Protein AF-A0A2V8LR22-F1 (afdb_monomer_lite)

pLDDT: mean 89.9, std 7.12, range [68.38, 98.56]

Radius of gyration: 18.9 Å; chains: 1; bounding box: 44×38×52 Å

Secondary structure (DSSP, 8-state):
-------HHHHHHHHHTT--S------SSTTT-THHHHHHH-TT--TTSSS-TT----HHHHHHHHHHHH---HHHHHHHHHHHHHHHHHH-SS----PPP------TTEE-----TT---GGGGG-EEPPP-

Structure (mmCIF, N/CA/C/O backbone):
data_AF-A0A2V8LR22-F1
#
_entry.id   AF-A0A2V8LR22-F1
#
loop_
_atom_site.group_PDB
_atom_site.id
_atom_site.type_symbol
_atom_site.label_atom_id
_atom_site.label_alt_id
_atom_site.label_comp_id
_atom_site.label_asym_id
_atom_site.label_entity_id
_atom_site.label_seq_id
_atom_site.pdbx_PDB_ins_code
_atom_site.Cartn_x
_atom_site.Cartn_y
_atom_site.Cartn_z
_atom_site.occupancy
_atom_site.B_iso_or_equiv
_atom_site.auth_seq_id
_atom_site.auth_comp_id
_atom_site.auth_asym_id
_atom_site.auth_atom_id
_atom_site.pdbx_PDB_model_num
ATOM 1 N N . MET A 1 1 ? 11.695 -23.660 3.568 1.00 70.62 1 MET A N 1
ATOM 2 C CA . MET A 1 1 ? 11.141 -22.420 4.146 1.00 70.62 1 MET A CA 1
ATOM 3 C C . MET A 1 1 ? 11.049 -22.618 5.649 1.00 70.62 1 MET A C 1
ATOM 5 O O . MET A 1 1 ? 10.447 -23.598 6.065 1.00 70.62 1 MET A O 1
ATOM 9 N N . GLU A 1 2 ? 11.691 -21.757 6.433 1.00 81.56 2 GLU A N 1
ATOM 10 C CA . GLU A 1 2 ? 11.644 -21.759 7.903 1.00 81.56 2 GLU A CA 1
ATOM 11 C C . GLU A 1 2 ? 10.816 -20.544 8.348 1.00 81.56 2 GLU A C 1
ATOM 13 O O . GLU A 1 2 ? 11.064 -19.437 7.873 1.00 81.56 2 GLU A O 1
ATOM 18 N N . ILE A 1 3 ? 9.819 -20.740 9.215 1.00 82.44 3 ILE A N 1
ATOM 19 C CA . ILE A 1 3 ? 8.977 -19.646 9.718 1.00 82.44 3 ILE A CA 1
ATOM 20 C C . ILE A 1 3 ? 9.624 -19.080 10.980 1.00 82.44 3 ILE A C 1
ATOM 22 O O . ILE A 1 3 ? 9.853 -19.814 11.939 1.00 82.44 3 ILE A O 1
ATOM 26 N N . ARG A 1 4 ? 9.884 -17.770 10.993 1.00 81.12 4 ARG A N 1
ATOM 27 C CA . ARG A 1 4 ? 10.434 -17.059 12.152 1.00 81.12 4 ARG A CA 1
ATOM 28 C C . ARG A 1 4 ? 9.390 -16.111 12.721 1.00 81.12 4 ARG A C 1
ATOM 30 O O . ARG A 1 4 ? 8.821 -15.307 11.989 1.00 81.12 4 ARG A O 1
ATOM 37 N N . SER A 1 5 ? 9.161 -16.209 14.027 1.00 79.12 5 SER A N 1
ATOM 38 C CA . SER A 1 5 ? 8.334 -15.268 14.779 1.00 79.12 5 SER A CA 1
ATOM 39 C C . SER A 1 5 ? 9.253 -14.423 15.652 1.00 79.12 5 SER A C 1
ATOM 41 O O . SER A 1 5 ? 9.755 -14.907 16.664 1.00 79.12 5 SER A O 1
ATOM 43 N N . ASN A 1 6 ? 9.479 -13.175 15.252 1.00 80.00 6 ASN A N 1
ATOM 44 C CA . ASN A 1 6 ? 10.243 -12.200 16.029 1.00 80.00 6 ASN A CA 1
ATOM 45 C C . ASN A 1 6 ? 9.286 -11.290 16.816 1.00 80.00 6 ASN A C 1
ATOM 47 O O . ASN A 1 6 ? 8.099 -11.190 16.500 1.00 80.00 6 ASN A O 1
ATOM 51 N N . GLU A 1 7 ? 9.809 -10.590 17.822 1.00 86.88 7 GLU A N 1
ATOM 52 C CA . GLU A 1 7 ? 9.130 -9.413 18.374 1.00 86.88 7 GLU A CA 1
ATOM 53 C C . GLU A 1 7 ? 8.909 -8.379 17.247 1.00 86.88 7 GLU A C 1
ATOM 55 O O . GLU A 1 7 ? 9.727 -8.268 16.328 1.00 86.88 7 GLU A O 1
ATOM 60 N N . PHE A 1 8 ? 7.770 -7.675 17.269 1.00 81.44 8 PHE A N 1
ATOM 61 C CA . PHE A 1 8 ? 7.298 -6.880 16.131 1.00 81.44 8 PHE A CA 1
ATOM 62 C C . PHE A 1 8 ? 8.285 -5.791 15.698 1.00 81.44 8 PHE A C 1
ATOM 64 O O . PHE A 1 8 ? 8.492 -5.617 14.498 1.00 81.44 8 PHE A O 1
ATOM 71 N N . ALA A 1 9 ? 8.906 -5.068 16.634 1.00 85.00 9 ALA A N 1
ATOM 72 C CA . ALA A 1 9 ? 9.869 -4.027 16.291 1.00 85.00 9 ALA A CA 1
ATOM 73 C C . ALA A 1 9 ? 11.113 -4.613 15.608 1.00 85.00 9 ALA A C 1
ATOM 75 O O . ALA A 1 9 ? 11.569 -4.076 14.599 1.00 85.00 9 ALA A O 1
ATOM 76 N N . THR A 1 10 ? 11.610 -5.749 16.102 1.00 86.25 10 THR A N 1
ATOM 77 C CA . THR A 1 10 ? 12.736 -6.470 15.482 1.00 86.25 10 THR A CA 1
ATOM 78 C C . THR A 1 10 ? 12.380 -6.962 14.076 1.00 86.25 10 THR A C 1
ATOM 80 O O . THR A 1 10 ? 13.106 -6.701 13.120 1.00 86.25 10 THR A O 1
ATOM 83 N N . PHE A 1 11 ? 11.218 -7.604 13.925 1.00 86.81 11 PHE A N 1
ATOM 84 C CA . PHE A 1 11 ? 10.682 -8.039 12.630 1.00 86.81 11 PHE A CA 1
ATOM 85 C C . PHE A 1 11 ? 10.569 -6.887 11.626 1.00 86.81 11 PHE A C 1
ATOM 87 O O . PHE A 1 11 ? 10.956 -7.009 10.465 1.00 86.81 11 PHE A O 1
ATOM 94 N N . PHE A 1 12 ? 10.032 -5.752 12.070 1.00 85.12 12 PHE A N 1
ATOM 95 C CA . PHE A 1 12 ? 9.819 -4.597 11.211 1.00 85.12 12 PHE A CA 1
ATOM 96 C C . PHE A 1 12 ? 11.137 -3.928 10.804 1.00 85.12 12 PHE A C 1
ATOM 98 O O . PHE A 1 12 ? 11.265 -3.484 9.662 1.00 85.12 12 PHE A O 1
ATOM 105 N N . ALA A 1 13 ? 12.128 -3.898 11.701 1.00 88.25 13 ALA A N 1
ATOM 106 C CA . ALA A 1 13 ? 13.471 -3.417 11.393 1.00 88.25 13 ALA A CA 1
ATOM 107 C C . ALA A 1 13 ? 14.149 -4.269 10.307 1.00 88.25 13 ALA A C 1
ATOM 109 O O . ALA A 1 13 ? 14.685 -3.704 9.354 1.00 88.25 13 ALA A O 1
ATOM 110 N N . ASP A 1 14 ? 14.052 -5.602 10.390 1.00 88.38 14 ASP A N 1
ATOM 111 C CA . ASP A 1 14 ? 14.571 -6.509 9.356 1.00 88.38 14 ASP A CA 1
ATOM 112 C C . ASP A 1 14 ? 13.916 -6.253 7.991 1.00 88.38 14 ASP A C 1
ATOM 114 O O . ASP A 1 14 ? 14.598 -6.210 6.968 1.00 88.38 14 ASP A O 1
ATOM 118 N N . ILE A 1 15 ? 12.602 -6.005 7.967 1.00 89.12 15 ILE A N 1
ATOM 119 C CA . ILE A 1 15 ? 11.870 -5.672 6.737 1.00 89.12 15 ILE A CA 1
ATOM 120 C C . ILE A 1 15 ? 12.341 -4.352 6.127 1.00 89.12 15 ILE A C 1
ATOM 122 O O . ILE A 1 15 ? 12.520 -4.267 4.914 1.00 89.12 15 ILE A O 1
ATOM 126 N N . ILE A 1 16 ? 12.539 -3.315 6.943 1.00 87.19 16 ILE A N 1
ATOM 127 C CA . ILE A 1 16 ? 13.061 -2.029 6.457 1.00 87.19 16 ILE A CA 1
ATOM 128 C C . ILE A 1 16 ? 14.485 -2.195 5.915 1.00 87.19 16 ILE A C 1
ATOM 130 O O . ILE A 1 16 ? 14.825 -1.572 4.913 1.00 87.19 16 ILE A O 1
ATOM 134 N N . ALA A 1 17 ? 15.294 -3.039 6.557 1.00 86.81 17 ALA A N 1
ATOM 135 C CA . ALA A 1 17 ? 16.669 -3.315 6.162 1.00 86.81 17 ALA A CA 1
ATOM 136 C C . ALA A 1 17 ? 16.801 -4.249 4.942 1.00 86.81 17 ALA A C 1
ATOM 138 O O . ALA A 1 17 ? 17.915 -4.446 4.466 1.00 86.81 17 ALA A O 1
ATOM 139 N N . GLY A 1 18 ? 15.706 -4.836 4.442 1.00 84.94 18 GLY A N 1
ATOM 140 C CA . GLY A 1 18 ? 15.756 -5.817 3.349 1.00 84.94 18 GLY A CA 1
ATOM 141 C C . GLY A 1 18 ? 16.196 -7.224 3.783 1.00 84.94 18 GLY A C 1
ATOM 142 O O . GLY A 1 18 ? 16.453 -8.080 2.941 1.00 84.94 18 GLY A O 1
ATOM 143 N N . ASN A 1 19 ? 16.272 -7.495 5.089 1.00 87.94 19 ASN A N 1
ATOM 144 C CA . ASN A 1 19 ? 16.741 -8.759 5.666 1.00 87.94 19 ASN A CA 1
ATOM 145 C C . ASN A 1 19 ? 15.634 -9.826 5.708 1.00 87.94 19 ASN A C 1
ATOM 147 O O . ASN A 1 19 ? 15.313 -10.381 6.759 1.00 87.94 19 ASN A O 1
ATOM 151 N N . PHE A 1 20 ? 15.026 -10.129 4.565 1.00 87.75 20 PHE A N 1
ATOM 152 C CA . PHE A 1 20 ? 13.957 -11.119 4.467 1.00 87.75 20 PHE A CA 1
ATOM 153 C C . PHE A 1 20 ? 14.007 -11.868 3.136 1.00 87.75 20 PHE A C 1
ATOM 155 O O . PHE A 1 20 ? 14.533 -11.382 2.142 1.00 87.75 20 PHE A O 1
ATOM 162 N N . GLN A 1 21 ? 13.413 -13.061 3.113 1.00 87.06 21 GLN A N 1
ATOM 163 C CA . GLN A 1 21 ? 13.118 -13.768 1.861 1.00 87.06 21 GLN A CA 1
ATOM 164 C C . GLN A 1 21 ? 11.659 -13.553 1.455 1.00 87.06 21 GLN A C 1
ATOM 166 O O . GLN A 1 21 ? 11.369 -13.243 0.308 1.00 87.06 21 GLN A O 1
ATOM 171 N N . VAL A 1 22 ? 10.746 -13.689 2.421 1.00 89.38 22 VAL A N 1
ATOM 172 C CA . VAL A 1 22 ? 9.308 -13.426 2.302 1.00 89.38 22 VAL A CA 1
ATOM 173 C C . VAL A 1 22 ? 8.827 -12.930 3.666 1.00 89.38 22 VAL A C 1
ATOM 175 O O . VAL A 1 22 ? 9.273 -13.442 4.695 1.00 89.38 22 VAL A O 1
ATOM 178 N N . PHE A 1 23 ? 7.917 -11.959 3.692 1.00 90.44 23 PHE A N 1
ATOM 179 C CA . PHE A 1 23 ? 7.246 -11.511 4.911 1.00 90.44 23 PHE A CA 1
ATOM 180 C C . PHE A 1 23 ? 5.753 -11.299 4.656 1.00 90.44 23 PHE A C 1
ATOM 182 O O . PHE A 1 23 ? 5.333 -11.084 3.523 1.00 90.44 23 PHE A O 1
ATOM 189 N N . SER A 1 24 ? 4.957 -11.333 5.725 1.00 89.81 24 SER A N 1
ATOM 190 C CA . SER A 1 24 ? 3.536 -10.989 5.682 1.00 89.81 24 SER A CA 1
ATOM 191 C C . SER A 1 24 ? 3.293 -9.725 6.498 1.00 89.81 24 SER A C 1
ATOM 193 O O . SER A 1 24 ? 3.597 -9.681 7.690 1.00 89.81 24 SER A O 1
ATOM 195 N N . LEU A 1 25 ? 2.737 -8.701 5.856 1.00 88.69 25 LEU A N 1
ATOM 196 C CA . LEU A 1 25 ? 2.323 -7.442 6.471 1.00 88.69 25 LEU A CA 1
ATOM 197 C C . LEU A 1 25 ? 1.045 -6.930 5.804 1.00 88.69 25 LEU A C 1
ATOM 199 O O . LEU A 1 25 ? 0.619 -7.433 4.770 1.00 88.69 25 LEU A O 1
ATOM 203 N N . ARG A 1 26 ? 0.455 -5.895 6.403 1.00 86.88 26 ARG A N 1
ATOM 204 C CA . ARG A 1 26 ? -0.680 -5.163 5.842 1.00 86.88 26 ARG A CA 1
ATOM 205 C C . ARG A 1 26 ? -0.330 -3.697 5.631 1.00 86.88 26 ARG A C 1
ATOM 207 O O . ARG A 1 26 ? 0.409 -3.122 6.432 1.00 86.88 26 ARG A O 1
ATOM 214 N N . TRP A 1 27 ? -0.954 -3.087 4.633 1.00 87.94 27 TRP A N 1
ATOM 215 C CA . TRP A 1 27 ? -1.007 -1.637 4.487 1.00 87.94 27 TRP A CA 1
ATOM 216 C C . TRP A 1 27 ? -2.297 -1.094 5.109 1.00 87.94 27 TRP A C 1
ATOM 218 O O . TRP A 1 27 ? -3.380 -1.605 4.842 1.00 87.94 27 TRP A O 1
ATOM 228 N N . ILE A 1 28 ? -2.186 -0.063 5.950 1.00 82.88 28 ILE A N 1
ATOM 229 C CA . ILE A 1 28 ? -3.333 0.674 6.504 1.00 82.88 28 ILE A CA 1
ATOM 230 C C . ILE A 1 28 ? -3.492 1.950 5.673 1.00 82.88 28 ILE A C 1
ATOM 232 O O . ILE A 1 28 ? -2.501 2.624 5.406 1.00 82.88 28 ILE A O 1
ATOM 236 N N . GLY A 1 29 ? -4.711 2.271 5.235 1.00 76.12 29 GLY A N 1
ATOM 237 C CA . GLY A 1 29 ? -4.990 3.475 4.441 1.00 76.12 29 GLY A CA 1
ATOM 238 C C . GLY A 1 29 ? -4.609 3.416 2.955 1.00 76.12 29 GLY A C 1
ATOM 239 O O . GLY A 1 29 ? -4.920 4.357 2.232 1.00 76.12 29 GLY A O 1
ATOM 240 N N . ALA A 1 30 ? -4.026 2.315 2.464 1.00 74.88 30 ALA A N 1
ATOM 241 C CA . ALA A 1 30 ? -3.640 2.146 1.051 1.00 74.88 30 ALA A CA 1
ATOM 242 C C . ALA A 1 30 ? -4.803 2.270 0.048 1.00 74.88 30 ALA A C 1
ATOM 244 O O . ALA A 1 30 ? -4.579 2.502 -1.134 1.00 74.88 30 ALA A O 1
ATOM 245 N N . ASN A 1 31 ? -6.043 2.144 0.520 1.00 68.94 31 ASN A N 1
ATOM 246 C CA . ASN A 1 31 ? -7.243 2.229 -0.311 1.00 68.94 31 ASN A CA 1
ATOM 247 C C . ASN A 1 31 ? -7.782 3.661 -0.468 1.00 68.94 31 ASN A C 1
ATOM 249 O O . ASN A 1 31 ? -8.748 3.860 -1.201 1.00 68.94 31 ASN A O 1
ATOM 253 N N . ASN A 1 32 ? -7.209 4.643 0.236 1.00 68.38 32 ASN A N 1
ATOM 254 C CA . ASN A 1 32 ? -7.720 6.016 0.237 1.00 68.38 32 ASN A CA 1
ATOM 255 C C . ASN A 1 32 ? -7.088 6.901 -0.842 1.00 68.38 32 ASN A C 1
ATOM 257 O O . ASN A 1 32 ? -7.732 7.845 -1.294 1.00 68.38 32 ASN A O 1
ATOM 261 N N . ASP A 1 33 ? -5.842 6.624 -1.227 1.00 70.38 33 ASP A N 1
ATOM 262 C CA . ASP A 1 33 ? -5.091 7.426 -2.191 1.00 70.38 33 ASP A CA 1
ATOM 263 C C . ASP A 1 33 ? -4.157 6.522 -3.014 1.00 70.38 33 ASP A C 1
ATOM 265 O O . ASP A 1 33 ? -3.454 5.682 -2.439 1.00 70.38 33 ASP A O 1
ATOM 269 N N . PRO A 1 34 ? -4.121 6.661 -4.352 1.00 70.31 34 PRO A N 1
ATOM 270 C CA . PRO A 1 34 ? -3.231 5.871 -5.188 1.00 70.31 34 PRO A CA 1
ATOM 271 C C . PRO A 1 34 ? -1.741 6.277 -5.104 1.00 70.31 34 PRO A C 1
ATOM 273 O O . PRO A 1 34 ? -0.910 5.669 -5.781 1.00 70.31 34 PRO A O 1
ATOM 276 N N . ASP A 1 35 ? -1.352 7.235 -4.256 1.00 82.06 35 ASP A N 1
ATOM 277 C CA . ASP A 1 35 ? 0.053 7.501 -3.899 1.00 82.06 35 ASP A CA 1
ATOM 278 C C . ASP A 1 35 ? 0.753 6.267 -3.297 1.00 82.06 35 ASP A C 1
ATOM 280 O O . ASP A 1 35 ? 1.979 6.147 -3.362 1.00 82.06 35 ASP A O 1
ATOM 284 N N . ILE 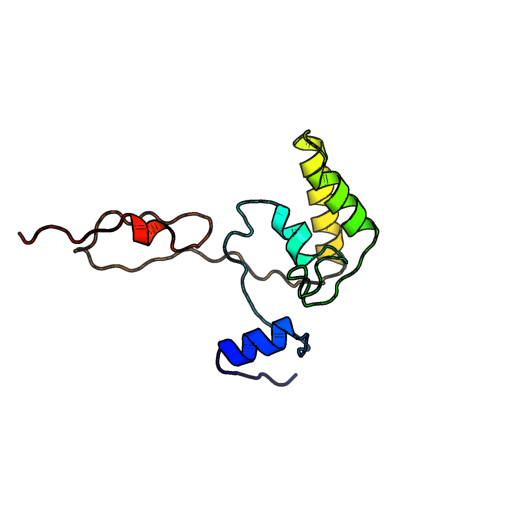A 1 36 ? -0.007 5.273 -2.816 1.00 90.50 36 ILE A N 1
ATOM 285 C CA . ILE A 1 36 ? 0.555 3.997 -2.361 1.00 90.50 36 ILE A CA 1
ATOM 286 C C . ILE A 1 36 ? 1.431 3.322 -3.429 1.00 90.50 36 ILE A C 1
ATOM 288 O O . ILE A 1 36 ? 2.494 2.809 -3.087 1.00 90.50 36 ILE A O 1
ATOM 292 N N . PHE A 1 37 ? 1.056 3.375 -4.716 1.00 93.81 37 PHE A N 1
ATOM 293 C CA . PHE A 1 37 ? 1.844 2.769 -5.799 1.00 93.81 37 PHE A CA 1
ATOM 294 C C . PHE A 1 37 ? 3.223 3.423 -5.915 1.00 93.81 37 PHE A C 1
ATOM 296 O O . PHE A 1 37 ? 4.221 2.728 -6.096 1.00 93.81 37 PHE A O 1
ATOM 303 N N . ASN A 1 38 ? 3.297 4.745 -5.737 1.00 95.38 38 ASN A N 1
ATOM 304 C CA . ASN A 1 38 ? 4.568 5.454 -5.680 1.00 95.38 38 ASN A CA 1
ATOM 305 C C . ASN A 1 38 ? 5.392 5.001 -4.472 1.00 95.38 38 ASN A C 1
ATOM 307 O O . ASN A 1 38 ? 6.557 4.651 -4.619 1.00 95.38 38 ASN A O 1
ATOM 311 N N . LEU A 1 39 ? 4.772 4.939 -3.292 1.00 93.75 39 LEU A N 1
ATOM 312 C CA . LEU A 1 39 ? 5.456 4.568 -2.057 1.00 93.75 39 LEU A CA 1
ATOM 313 C C . LEU A 1 39 ? 6.083 3.162 -2.104 1.00 93.75 39 LEU A C 1
ATOM 315 O O . LEU A 1 39 ? 7.148 2.971 -1.510 1.00 93.75 39 LEU A O 1
ATOM 319 N N . ILE A 1 40 ? 5.429 2.192 -2.757 1.00 94.19 40 ILE A N 1
ATOM 320 C CA . ILE A 1 40 ? 5.803 0.768 -2.660 1.00 94.19 40 ILE A CA 1
ATOM 321 C C . ILE A 1 40 ? 6.380 0.159 -3.942 1.00 94.19 40 ILE A C 1
ATOM 323 O O . ILE A 1 40 ? 7.086 -0.841 -3.833 1.00 94.19 40 ILE A O 1
ATOM 327 N N . PHE A 1 41 ? 6.128 0.737 -5.124 1.00 96.06 41 PHE A N 1
ATOM 328 C CA . PHE A 1 41 ? 6.591 0.180 -6.405 1.00 96.06 41 PHE A CA 1
ATOM 329 C C . PHE A 1 41 ? 7.503 1.099 -7.218 1.00 96.06 41 PHE A C 1
ATOM 331 O O . PHE A 1 41 ? 8.157 0.605 -8.132 1.00 96.06 41 PHE A O 1
ATOM 338 N N . ASN A 1 42 ? 7.600 2.396 -6.901 1.00 97.12 42 ASN A N 1
ATOM 339 C CA . ASN A 1 42 ? 8.575 3.259 -7.571 1.00 97.12 42 ASN A CA 1
ATOM 340 C C . ASN A 1 42 ? 9.994 2.797 -7.205 1.00 97.12 42 ASN A C 1
ATOM 342 O O . ASN A 1 42 ? 10.327 2.639 -6.022 1.00 97.12 42 ASN A O 1
ATOM 346 N N . SER A 1 43 ? 10.852 2.603 -8.205 1.00 97.81 43 SER A N 1
ATOM 347 C CA . SER A 1 43 ? 12.240 2.166 -8.004 1.00 97.81 43 SER A CA 1
ATOM 348 C C . SER A 1 43 ? 13.065 3.163 -7.178 1.00 97.81 43 SER A C 1
ATOM 350 O O . SER A 1 43 ? 14.045 2.790 -6.533 1.00 97.81 43 SER A O 1
ATOM 352 N N . LYS A 1 44 ? 12.644 4.434 -7.124 1.00 97.12 44 LYS A N 1
ATOM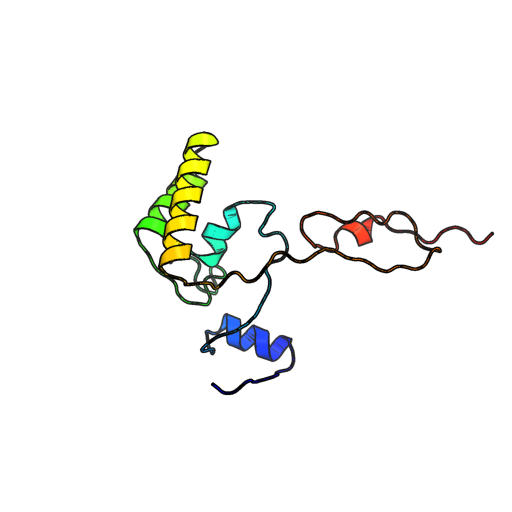 353 C CA . LYS A 1 44 ? 13.262 5.484 -6.294 1.00 97.12 44 LYS A CA 1
ATOM 354 C C . LYS A 1 44 ? 12.773 5.489 -4.846 1.00 97.12 44 LYS A C 1
ATOM 356 O O . LYS A 1 44 ? 13.375 6.159 -4.009 1.00 97.12 44 LYS A O 1
ATOM 361 N N . SER A 1 45 ? 11.718 4.740 -4.539 1.00 96.56 45 SER A N 1
ATOM 362 C CA . SER A 1 45 ? 11.084 4.674 -3.218 1.00 96.56 45 SER A CA 1
ATOM 363 C C . SER A 1 45 ? 11.596 3.508 -2.369 1.00 96.56 45 SER A C 1
ATOM 365 O O . SER A 1 45 ? 10.906 3.034 -1.468 1.00 96.56 45 SER A O 1
ATOM 367 N N . VAL A 1 46 ? 12.819 3.046 -2.627 1.00 95.56 46 VAL A N 1
ATOM 368 C CA . VAL A 1 46 ? 13.544 2.125 -1.740 1.00 95.56 46 VAL A CA 1
ATOM 369 C C . VAL A 1 46 ? 13.853 2.840 -0.413 1.00 95.56 46 VAL A C 1
ATOM 371 O O . VAL A 1 46 ? 14.192 4.030 -0.441 1.00 95.56 46 VAL A O 1
ATOM 374 N N . PRO A 1 47 ? 13.743 2.172 0.755 1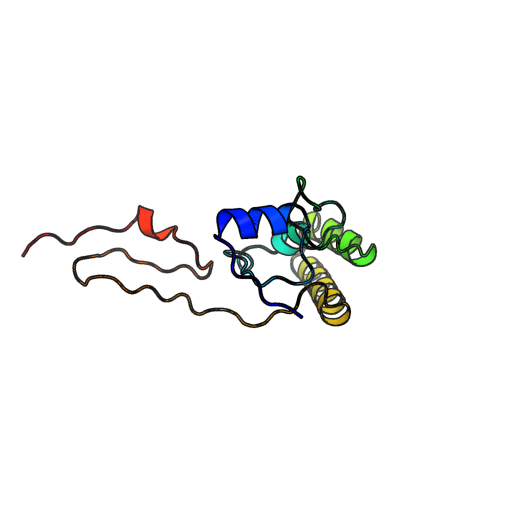.00 93.62 47 PRO A N 1
ATOM 375 C CA . PRO A 1 47 ? 14.153 2.756 2.030 1.00 93.62 47 PRO A CA 1
ATOM 376 C C . PRO A 1 47 ? 15.556 3.396 1.960 1.00 93.62 47 PRO A C 1
ATOM 378 O O . PRO A 1 47 ? 16.458 2.817 1.355 1.00 93.62 47 PRO A O 1
ATOM 381 N N . PRO A 1 48 ? 15.771 4.585 2.556 1.00 92.38 48 PRO A N 1
ATOM 382 C CA . PRO A 1 48 ? 14.852 5.345 3.412 1.00 92.38 48 PRO A CA 1
ATOM 383 C C . PRO A 1 48 ? 13.875 6.271 2.658 1.00 92.38 48 PRO A C 1
ATOM 385 O O . PRO A 1 48 ? 13.085 6.960 3.297 1.00 92.38 48 PRO A O 1
ATOM 388 N N . ASN A 1 49 ? 13.910 6.310 1.324 1.00 92.00 49 ASN A N 1
ATOM 389 C CA . ASN A 1 49 ? 13.132 7.260 0.515 1.00 92.00 49 ASN A CA 1
ATOM 390 C C . ASN A 1 49 ? 11.663 6.848 0.317 1.00 92.00 49 ASN A C 1
ATOM 392 O O . ASN A 1 49 ? 10.857 7.628 -0.187 1.00 92.00 49 ASN A O 1
ATOM 396 N N . GLY A 1 50 ? 11.307 5.621 0.691 1.00 92.88 50 GLY A N 1
ATOM 397 C CA . GLY A 1 50 ? 9.951 5.099 0.613 1.00 92.88 50 GLY A CA 1
ATOM 398 C C . GLY A 1 50 ? 9.851 3.712 1.238 1.00 92.88 50 GLY A C 1
ATOM 399 O O . GLY A 1 50 ? 10.637 3.362 2.120 1.00 92.88 50 GLY A O 1
ATOM 400 N N . SER A 1 51 ? 8.862 2.928 0.807 1.00 93.00 51 SER A N 1
ATOM 401 C CA . SER A 1 51 ? 8.606 1.587 1.338 1.00 93.00 51 SER A CA 1
ATOM 402 C C . SER A 1 51 ? 8.661 0.473 0.294 1.00 93.00 51 SER A C 1
ATOM 404 O O . SER A 1 51 ? 8.127 -0.613 0.535 1.00 93.00 51 SER A O 1
ATOM 406 N N . ASN A 1 52 ? 9.356 0.691 -0.821 1.00 94.31 52 ASN A N 1
ATOM 407 C CA . ASN A 1 52 ? 9.737 -0.365 -1.754 1.00 94.31 52 ASN A CA 1
ATOM 408 C C . ASN A 1 52 ? 10.826 -1.261 -1.131 1.00 94.31 52 ASN A C 1
ATOM 410 O O . ASN A 1 52 ? 12.000 -1.232 -1.494 1.00 94.31 52 ASN A O 1
ATOM 414 N N . ARG A 1 53 ? 10.426 -2.028 -0.116 1.00 92.50 53 ARG A N 1
ATOM 415 C CA . ARG A 1 53 ? 11.297 -2.883 0.706 1.00 92.50 53 ARG A CA 1
ATOM 416 C C . ARG A 1 53 ? 11.812 -4.095 -0.058 1.00 92.50 53 ARG A C 1
ATOM 418 O O . ARG A 1 53 ? 12.839 -4.645 0.303 1.00 92.50 53 ARG A O 1
ATOM 425 N N . GLY A 1 54 ? 11.093 -4.508 -1.101 1.00 90.94 54 GLY A N 1
ATOM 426 C CA . GLY A 1 54 ? 11.487 -5.603 -1.987 1.00 90.94 54 GLY A CA 1
ATOM 427 C C . GLY A 1 54 ? 12.446 -5.180 -3.100 1.00 90.94 54 GLY A C 1
ATOM 428 O O . GLY A 1 54 ? 12.821 -6.029 -3.900 1.00 90.94 54 GLY A O 1
ATOM 429 N N . HIS A 1 55 ? 12.826 -3.896 -3.174 1.00 93.81 55 HIS A N 1
ATOM 430 C CA . HIS A 1 55 ? 13.676 -3.351 -4.239 1.00 93.81 55 HIS A CA 1
ATOM 431 C C . HIS A 1 55 ? 13.131 -3.633 -5.653 1.00 93.81 55 HIS A C 1
ATOM 433 O O . HIS A 1 55 ? 13.896 -3.827 -6.598 1.00 93.81 55 HIS A O 1
ATOM 439 N N . TYR A 1 56 ? 11.804 -3.657 -5.802 1.00 96.38 56 TYR A N 1
ATOM 440 C CA . TYR A 1 56 ? 11.151 -3.834 -7.094 1.00 96.38 56 TYR A CA 1
ATOM 441 C C . TYR A 1 56 ? 11.536 -2.692 -8.040 1.00 96.38 56 TYR A C 1
ATOM 443 O O . TYR A 1 56 ? 11.610 -1.534 -7.630 1.00 96.38 56 TYR A O 1
ATOM 451 N N . SER A 1 57 ? 11.803 -3.007 -9.303 1.00 97.81 57 SER A N 1
ATOM 452 C CA . SER A 1 57 ? 12.197 -2.012 -10.293 1.00 97.81 57 SER A CA 1
ATOM 453 C C . SER A 1 57 ? 11.685 -2.423 -11.661 1.00 97.81 57 SER A C 1
ATOM 455 O O . SER A 1 57 ? 12.078 -3.459 -12.197 1.00 97.81 57 SER A O 1
ATOM 457 N N . ASN A 1 58 ? 10.807 -1.596 -12.218 1.00 98.56 58 ASN A N 1
ATOM 458 C CA . ASN A 1 58 ? 10.284 -1.762 -13.560 1.00 98.56 58 ASN A CA 1
ATOM 459 C C . ASN A 1 58 ? 10.147 -0.368 -14.202 1.00 98.56 58 ASN A C 1
ATOM 461 O O . ASN A 1 58 ? 9.317 0.427 -13.751 1.00 98.56 58 ASN A O 1
ATOM 465 N N . PRO A 1 59 ? 10.922 -0.052 -15.260 1.00 98.50 59 PRO A N 1
ATOM 466 C CA . PRO A 1 59 ? 10.906 1.274 -15.879 1.00 98.50 59 PRO A CA 1
ATOM 467 C C . PRO A 1 59 ? 9.527 1.716 -16.380 1.00 98.50 59 PRO A C 1
ATOM 469 O O . PRO A 1 59 ? 9.222 2.907 -16.359 1.00 98.50 59 PRO A O 1
ATOM 472 N N . ARG A 1 60 ? 8.681 0.771 -16.815 1.00 98.44 60 ARG A N 1
ATOM 473 C CA . ARG A 1 60 ? 7.317 1.074 -17.259 1.00 98.44 60 ARG A CA 1
ATOM 474 C C . ARG A 1 60 ? 6.425 1.450 -16.081 1.00 98.44 60 ARG A C 1
ATOM 476 O O . ARG A 1 60 ? 5.646 2.392 -16.187 1.00 98.44 60 ARG A O 1
ATOM 483 N N . VAL A 1 61 ? 6.554 0.749 -14.955 1.00 98.38 61 VAL A N 1
ATOM 484 C CA . VAL A 1 61 ? 5.827 1.093 -13.723 1.00 98.38 61 VAL A CA 1
ATOM 485 C C . VAL A 1 61 ? 6.258 2.467 -13.213 1.00 98.38 61 VAL A C 1
ATOM 487 O O . VAL A 1 61 ? 5.396 3.285 -12.903 1.00 98.38 61 VAL A O 1
ATOM 490 N N . ASP A 1 62 ? 7.559 2.769 -13.215 1.00 98.56 62 ASP A N 1
ATOM 491 C CA . ASP A 1 62 ? 8.071 4.091 -12.835 1.00 98.56 62 ASP A CA 1
ATOM 492 C C . ASP A 1 62 ? 7.502 5.212 -13.721 1.00 98.56 62 ASP A C 1
ATOM 494 O O . ASP A 1 62 ? 7.068 6.248 -13.214 1.00 98.56 62 ASP A O 1
ATOM 498 N N . GLU A 1 63 ? 7.469 5.007 -15.043 1.00 98.50 63 GLU A N 1
ATOM 499 C CA . GLU A 1 63 ? 6.890 5.958 -16.000 1.00 98.50 63 GLU A CA 1
ATOM 500 C C . GLU A 1 63 ? 5.403 6.212 -15.716 1.00 98.50 63 GLU A C 1
ATOM 502 O O . GLU A 1 63 ? 4.971 7.364 -15.634 1.00 98.50 63 GLU A O 1
ATOM 507 N N . LEU A 1 64 ? 4.622 5.145 -15.524 1.00 98.38 64 LEU A N 1
ATOM 508 C CA . LEU A 1 64 ? 3.188 5.230 -15.247 1.00 98.38 64 LEU A CA 1
ATOM 509 C C . LEU A 1 64 ? 2.898 5.907 -13.904 1.00 98.38 64 LEU A C 1
ATOM 511 O O . LEU A 1 64 ? 1.942 6.681 -13.804 1.00 98.38 64 LEU A O 1
ATOM 515 N N . ILE A 1 65 ? 3.716 5.651 -12.879 1.00 97.44 65 ILE A N 1
ATOM 516 C CA . ILE A 1 65 ? 3.612 6.311 -11.573 1.00 97.44 65 ILE A CA 1
ATOM 517 C C . ILE A 1 65 ? 3.890 7.809 -11.723 1.00 97.44 65 ILE A C 1
ATOM 519 O O . ILE A 1 65 ? 3.088 8.631 -11.278 1.00 97.44 65 ILE A O 1
ATOM 523 N N . GLU A 1 66 ? 4.990 8.186 -12.379 1.00 97.12 66 GLU A N 1
ATOM 524 C CA . GLU A 1 66 ? 5.346 9.595 -12.574 1.00 97.12 66 GLU A CA 1
ATOM 525 C C . GLU A 1 66 ? 4.318 10.346 -13.426 1.00 97.12 66 GLU A C 1
ATOM 527 O O . GLU A 1 66 ? 3.992 11.495 -13.117 1.00 97.12 66 GLU A O 1
ATOM 532 N N . PHE A 1 67 ? 3.765 9.694 -14.452 1.00 97.31 67 PHE A N 1
ATOM 533 C CA . PHE A 1 67 ? 2.640 10.216 -15.224 1.00 97.31 67 PHE A CA 1
ATOM 534 C C . PHE A 1 67 ? 1.416 10.445 -14.330 1.00 97.31 67 PHE A C 1
ATOM 536 O O . PHE A 1 67 ? 0.894 11.559 -14.267 1.00 97.31 67 PHE A O 1
ATOM 543 N N . SER A 1 68 ? 0.994 9.421 -13.582 1.00 95.06 68 SER A N 1
ATOM 544 C CA . SER A 1 68 ? -0.223 9.470 -12.761 1.00 95.06 68 SER A CA 1
ATOM 545 C C . SER A 1 68 ? -0.174 10.551 -11.681 1.00 95.06 68 SER A C 1
ATOM 547 O O . SER A 1 68 ? -1.205 11.127 -11.343 1.00 95.06 68 SER A O 1
ATOM 549 N N . ARG A 1 69 ? 1.021 10.858 -11.159 1.00 93.50 69 ARG A N 1
ATOM 550 C CA . ARG A 1 69 ? 1.235 11.915 -10.156 1.00 93.50 69 ARG A CA 1
ATOM 551 C C . ARG A 1 69 ? 1.141 13.334 -10.723 1.00 93.50 69 ARG A C 1
ATOM 553 O O . ARG A 1 69 ? 0.930 14.270 -9.957 1.00 93.50 69 ARG A O 1
ATOM 560 N N . ARG A 1 70 ? 1.334 13.514 -12.034 1.00 94.62 70 ARG A N 1
ATOM 561 C CA . ARG A 1 70 ? 1.300 14.826 -12.713 1.00 94.62 70 ARG A CA 1
ATOM 562 C C . ARG A 1 70 ? 0.014 15.058 -13.500 1.00 94.62 70 ARG A C 1
ATOM 564 O O . ARG A 1 70 ? -0.310 16.204 -13.798 1.00 94.62 70 ARG A O 1
ATOM 571 N N . GLU A 1 71 ? -0.686 13.989 -13.856 1.00 95.44 71 GLU A N 1
ATOM 572 C CA . GLU A 1 71 ? -1.933 14.049 -14.606 1.00 95.44 71 GLU A CA 1
ATOM 573 C C . GLU A 1 71 ? -3.103 14.486 -13.708 1.00 95.44 71 GLU A C 1
ATOM 575 O O . GLU A 1 71 ? -3.261 14.031 -12.575 1.00 95.44 71 GLU A O 1
ATOM 580 N N . VAL A 1 72 ? -3.940 15.380 -14.229 1.00 94.75 72 VAL A N 1
ATOM 581 C CA . VAL A 1 72 ? -5.127 15.914 -13.542 1.00 94.75 72 VAL A CA 1
ATOM 582 C C . VAL A 1 72 ? -6.415 15.276 -14.056 1.00 94.75 72 VAL A C 1
ATOM 584 O O . VAL A 1 72 ? -7.421 15.265 -13.348 1.00 94.75 72 VAL A O 1
ATOM 587 N N . ASP A 1 73 ? -6.386 14.718 -15.267 1.00 96.44 73 ASP A N 1
ATOM 588 C CA . ASP A 1 73 ? -7.481 13.944 -15.835 1.00 96.44 73 ASP A CA 1
ATOM 589 C C . ASP A 1 73 ? -7.620 12.599 -15.106 1.00 96.44 73 ASP A C 1
ATOM 591 O O . ASP A 1 73 ? -6.734 11.737 -15.118 1.00 96.44 73 ASP A O 1
ATOM 595 N N . VAL A 1 74 ? -8.770 12.423 -14.456 1.00 93.31 74 VAL A N 1
ATOM 596 C CA . VAL A 1 74 ? -9.068 11.249 -13.632 1.00 93.31 74 VAL A CA 1
ATOM 597 C C . VAL A 1 74 ? -9.140 9.967 -14.464 1.00 93.31 74 VAL A C 1
ATOM 599 O O . VAL A 1 74 ? -8.681 8.923 -13.999 1.00 93.31 74 VAL A O 1
ATOM 602 N N . GLU A 1 75 ? -9.661 10.020 -15.691 1.00 95.81 75 GLU A N 1
ATOM 603 C CA . GLU A 1 75 ? -9.801 8.831 -16.536 1.00 95.81 75 GLU A CA 1
ATOM 604 C C . GLU A 1 75 ? -8.445 8.374 -17.074 1.00 95.81 75 GLU A C 1
ATOM 606 O O . GLU A 1 75 ? -8.141 7.179 -17.052 1.00 95.81 75 GLU A O 1
ATOM 611 N N . LYS A 1 76 ? -7.576 9.312 -17.464 1.00 96.38 76 LYS A N 1
ATOM 612 C CA . LYS A 1 76 ? -6.199 8.978 -17.862 1.00 96.38 76 LYS A CA 1
ATOM 613 C C . LYS A 1 76 ? -5.391 8.405 -16.702 1.00 96.38 76 LYS A C 1
ATOM 615 O O . LYS A 1 76 ? -4.700 7.401 -16.869 1.00 96.38 76 LYS A O 1
ATOM 620 N N . ARG A 1 77 ? -5.515 8.991 -15.506 1.00 94.69 77 ARG A N 1
ATOM 621 C CA . ARG A 1 77 ? -4.907 8.435 -14.288 1.00 94.69 77 ARG A CA 1
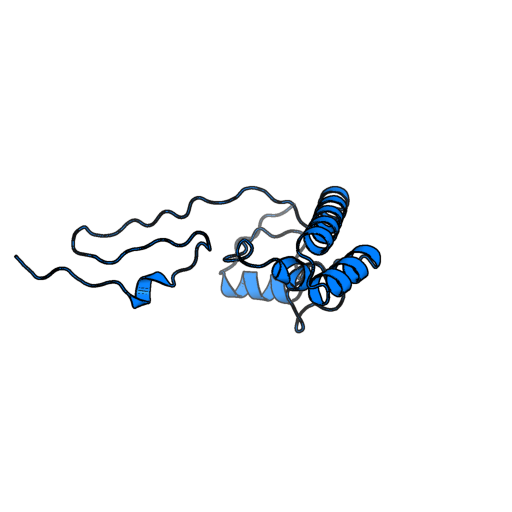ATOM 622 C C . ARG A 1 77 ? -5.389 7.019 -14.009 1.00 94.69 77 ARG A C 1
ATOM 624 O O . ARG A 1 77 ? -4.588 6.144 -13.697 1.00 94.69 77 ARG A O 1
ATOM 631 N N . LYS A 1 78 ? -6.696 6.781 -14.120 1.00 94.19 78 LYS A N 1
ATOM 632 C CA . LYS A 1 78 ? -7.292 5.463 -13.891 1.00 94.19 78 LYS A CA 1
ATOM 633 C C . LYS A 1 78 ? -6.717 4.417 -14.842 1.00 94.19 78 LYS A C 1
ATOM 635 O O . LYS A 1 78 ? -6.362 3.336 -14.385 1.00 94.19 78 LYS A O 1
ATOM 640 N N . GLN A 1 79 ? -6.570 4.749 -16.125 1.00 97.19 79 GLN A N 1
ATOM 641 C CA . GLN A 1 79 ? -5.947 3.862 -17.111 1.00 97.19 79 GLN A CA 1
ATOM 642 C C . GLN A 1 79 ? -4.500 3.517 -16.735 1.00 97.19 79 GLN A C 1
ATOM 644 O O . GLN A 1 79 ? -4.135 2.342 -16.747 1.00 97.19 79 GLN A O 1
ATOM 649 N N . ALA A 1 80 ? -3.706 4.510 -16.326 1.00 97.44 80 ALA A N 1
ATOM 650 C CA . ALA A 1 80 ? -2.330 4.284 -15.893 1.00 97.44 80 ALA A CA 1
ATOM 651 C C . ALA A 1 80 ? -2.250 3.384 -14.646 1.00 97.44 80 ALA A C 1
ATOM 653 O O . ALA A 1 80 ? -1.472 2.431 -14.627 1.00 97.44 80 ALA A O 1
ATOM 654 N N . TYR A 1 81 ? -3.102 3.605 -13.638 1.00 95.81 81 TYR A N 1
ATOM 655 C CA . TYR A 1 81 ? -3.162 2.726 -12.465 1.00 95.81 81 TYR A CA 1
ATOM 656 C C . TYR A 1 81 ? -3.648 1.312 -12.795 1.00 95.81 81 TYR A C 1
ATOM 658 O O . TYR A 1 81 ? -3.134 0.357 -12.220 1.00 95.81 81 TYR A O 1
ATOM 666 N N . SER A 1 82 ? -4.589 1.149 -13.730 1.00 96.62 82 SER A N 1
ATOM 667 C CA . SER A 1 82 ? -4.990 -0.179 -14.212 1.00 96.62 82 SER A CA 1
ATOM 668 C C . SER A 1 82 ? -3.830 -0.917 -14.883 1.00 96.62 82 SER A C 1
ATOM 670 O O . SER A 1 82 ? -3.670 -2.118 -14.677 1.00 96.62 82 SER A O 1
ATOM 672 N N . GLU A 1 83 ? -2.989 -0.214 -15.647 1.00 98.12 83 GLU A N 1
ATOM 673 C CA . GLU A 1 83 ? -1.798 -0.815 -16.252 1.00 98.12 83 GLU A CA 1
ATOM 674 C C . GLU A 1 83 ? -0.748 -1.189 -15.195 1.00 98.12 83 GLU A C 1
ATOM 676 O O . GLU A 1 83 ? -0.227 -2.302 -15.245 1.00 98.12 83 GLU A O 1
ATOM 681 N N . ILE A 1 84 ? -0.499 -0.324 -14.202 1.00 97.31 84 ILE A N 1
ATOM 682 C CA . ILE A 1 84 ? 0.386 -0.639 -13.067 1.00 97.31 84 ILE A CA 1
ATOM 683 C C . ILE A 1 84 ? -0.097 -1.908 -12.358 1.00 97.31 84 ILE A C 1
ATOM 685 O O . ILE A 1 84 ? 0.688 -2.835 -12.180 1.00 97.31 84 ILE A O 1
ATOM 689 N N . GLN A 1 85 ? -1.384 -1.970 -11.997 1.00 95.50 85 GLN A N 1
ATOM 690 C CA . GLN A 1 85 ? -1.985 -3.124 -11.320 1.00 95.50 85 GLN A CA 1
ATOM 691 C C . GLN A 1 85 ? -1.829 -4.413 -12.131 1.00 95.50 85 GLN A C 1
ATOM 693 O O . GLN A 1 85 ? -1.504 -5.451 -11.563 1.00 95.50 85 GLN A O 1
ATOM 698 N N . ARG A 1 86 ? -2.011 -4.350 -13.455 1.00 97.81 86 ARG A N 1
ATOM 699 C CA . ARG A 1 86 ? -1.807 -5.504 -14.336 1.00 97.81 86 ARG A CA 1
ATOM 700 C C . ARG A 1 86 ? -0.353 -5.981 -14.315 1.00 97.81 86 ARG A C 1
ATOM 702 O O . ARG A 1 86 ? -0.122 -7.171 -14.137 1.00 97.81 86 ARG A O 1
ATOM 709 N N . ILE A 1 87 ? 0.610 -5.068 -14.466 1.00 98.19 87 ILE A N 1
ATOM 710 C CA . ILE A 1 87 ? 2.041 -5.413 -14.471 1.00 98.19 87 ILE A CA 1
ATOM 711 C C . ILE A 1 87 ? 2.439 -6.056 -13.139 1.00 98.19 87 ILE A C 1
ATOM 713 O O . ILE A 1 87 ? 3.030 -7.131 -13.135 1.00 98.19 87 ILE A O 1
ATOM 717 N N . VAL A 1 88 ? 2.077 -5.451 -12.003 1.00 96.31 88 VAL A N 1
ATOM 718 C CA . VAL A 1 88 ? 2.452 -6.008 -10.691 1.00 96.31 88 VAL A CA 1
ATOM 719 C C . VAL A 1 88 ? 1.713 -7.314 -10.382 1.00 96.31 88 VAL A C 1
ATOM 721 O O . VAL A 1 88 ? 2.278 -8.181 -9.729 1.00 96.31 88 VAL A O 1
ATOM 724 N N . ALA A 1 89 ? 0.494 -7.517 -10.889 1.00 95.62 89 ALA A N 1
ATOM 725 C CA . ALA A 1 89 ? -0.193 -8.804 -10.762 1.00 95.62 89 ALA A CA 1
ATOM 726 C C . ALA A 1 89 ? 0.493 -9.924 -11.568 1.00 95.62 89 ALA A C 1
ATOM 728 O O . ALA A 1 89 ? 0.448 -11.083 -11.163 1.00 95.62 89 ALA A O 1
ATOM 729 N N . GLU A 1 90 ? 1.128 -9.593 -12.695 1.00 97.00 90 GLU A N 1
ATOM 730 C CA . GLU A 1 90 ? 1.880 -10.542 -13.528 1.00 97.00 90 GLU A CA 1
ATOM 731 C C . GLU A 1 90 ? 3.286 -10.818 -12.971 1.00 97.00 90 GLU A C 1
ATOM 733 O O . GLU A 1 90 ? 3.736 -11.963 -12.965 1.00 97.00 90 GLU A O 1
ATOM 738 N N . GLU A 1 91 ? 3.977 -9.786 -12.481 1.00 97.50 91 GLU A N 1
ATOM 739 C CA . GLU A 1 91 ? 5.356 -9.889 -11.980 1.00 97.50 91 GLU A CA 1
ATOM 740 C C . GLU A 1 91 ? 5.448 -10.324 -10.510 1.00 97.50 91 GLU A C 1
ATOM 742 O O . GLU A 1 91 ? 6.519 -10.722 -10.053 1.00 97.50 91 GLU A O 1
ATOM 747 N N . LEU A 1 92 ? 4.332 -10.273 -9.774 1.00 95.00 92 LEU A N 1
ATOM 748 C CA . LEU A 1 92 ? 4.194 -10.721 -8.385 1.00 95.00 92 LEU A CA 1
ATOM 749 C C . LEU A 1 92 ? 5.262 -10.167 -7.410 1.00 95.00 92 LEU A C 1
ATOM 751 O O . LEU A 1 92 ? 5.774 -10.927 -6.582 1.00 95.00 92 LEU A O 1
ATOM 755 N N . PRO A 1 93 ? 5.593 -8.853 -7.416 1.00 93.75 93 PRO A N 1
ATOM 756 C CA . PRO A 1 93 ? 6.436 -8.284 -6.365 1.00 93.75 93 PRO A CA 1
ATOM 757 C C . PRO A 1 93 ? 5.741 -8.330 -4.996 1.00 93.75 93 PRO A C 1
ATOM 759 O O . PRO A 1 93 ? 6.403 -8.309 -3.960 1.00 93.75 93 PRO A O 1
ATOM 762 N N . TYR A 1 94 ? 4.406 -8.380 -4.998 1.00 92.00 94 TYR A N 1
ATOM 763 C CA . TYR A 1 94 ? 3.534 -8.612 -3.853 1.00 92.00 94 TYR A CA 1
ATOM 764 C C . TYR A 1 94 ? 2.565 -9.748 -4.195 1.00 92.00 94 TYR A C 1
ATOM 766 O O . TYR A 1 94 ? 2.173 -9.917 -5.349 1.00 92.00 94 TYR A O 1
ATOM 774 N N . ILE A 1 95 ? 2.160 -10.506 -3.176 1.00 91.94 95 ILE A N 1
ATOM 775 C CA . ILE A 1 95 ? 1.067 -11.476 -3.268 1.00 91.94 95 ILE A CA 1
ATOM 776 C C . ILE A 1 95 ? -0.068 -10.942 -2.399 1.00 91.94 95 ILE A C 1
ATOM 778 O O . ILE A 1 95 ? -0.040 -11.079 -1.173 1.00 91.94 95 ILE A O 1
ATOM 782 N N . ASP A 1 96 ? -1.048 -10.305 -3.033 1.00 88.75 96 ASP A N 1
ATOM 783 C CA . ASP A 1 96 ? -2.216 -9.769 -2.339 1.00 88.75 96 ASP A CA 1
ATOM 784 C C . ASP A 1 96 ? -3.135 -10.913 -1.897 1.00 88.75 96 ASP A C 1
ATOM 786 O O . ASP A 1 96 ? -3.601 -11.711 -2.710 1.00 88.75 96 ASP A O 1
ATOM 790 N N . LEU A 1 97 ? -3.381 -11.012 -0.587 1.00 90.50 97 LEU A N 1
ATOM 791 C CA . LEU A 1 97 ? -4.145 -12.121 -0.008 1.00 90.50 97 LEU A CA 1
ATOM 792 C C . LEU A 1 97 ? -5.640 -11.802 0.104 1.00 90.50 97 LEU A C 1
ATOM 794 O O . LEU A 1 97 ? -6.473 -12.577 -0.359 1.00 90.50 97 LEU A O 1
ATOM 798 N N . PHE A 1 98 ? -5.991 -10.694 0.764 1.00 87.94 98 PHE A N 1
ATOM 799 C CA . PHE A 1 98 ? -7.375 -10.267 0.997 1.00 87.94 98 PHE A CA 1
ATOM 800 C C . PHE A 1 98 ? -7.436 -8.848 1.582 1.00 87.94 98 PHE A C 1
ATOM 802 O O . PHE A 1 98 ? -6.476 -8.362 2.183 1.00 87.94 98 PHE A O 1
ATOM 809 N N . TYR A 1 99 ? -8.606 -8.214 1.476 1.00 85.50 99 TYR A N 1
ATOM 810 C CA . TYR A 1 99 ? -8.957 -7.035 2.268 1.00 85.50 99 TYR A CA 1
ATOM 811 C C . TYR A 1 99 ? -9.578 -7.473 3.594 1.00 85.50 99 TYR A C 1
ATOM 813 O O . TYR A 1 99 ? -10.469 -8.318 3.614 1.00 85.50 99 TYR A O 1
ATOM 821 N N . MET A 1 100 ? -9.098 -6.917 4.705 1.00 82.88 100 MET A N 1
ATOM 822 C CA . MET A 1 100 ? -9.635 -7.236 6.028 1.00 82.88 100 MET A CA 1
ATOM 823 C C . MET A 1 100 ? -10.865 -6.404 6.363 1.00 82.88 100 MET A C 1
ATOM 825 O O . MET A 1 100 ? -10.874 -5.192 6.145 1.00 82.88 100 MET A O 1
ATOM 829 N N . ASP A 1 101 ? -11.838 -7.040 7.010 1.00 84.88 101 ASP A N 1
ATOM 830 C CA . ASP A 1 101 ? -12.925 -6.331 7.672 1.00 84.88 101 ASP A CA 1
ATOM 831 C C . ASP A 1 101 ? -12.378 -5.483 8.828 1.00 84.88 101 ASP A C 1
ATOM 833 O O . ASP A 1 101 ? -11.623 -5.958 9.684 1.00 84.88 101 ASP A O 1
ATOM 837 N N . ASN A 1 102 ? -12.779 -4.212 8.878 1.00 85.31 102 ASN A N 1
ATOM 838 C CA . ASN A 1 102 ? -12.468 -3.344 10.006 1.00 85.31 102 ASN A CA 1
ATOM 839 C C . ASN A 1 102 ? -13.502 -3.572 11.118 1.00 85.31 102 ASN A C 1
ATOM 841 O O . ASN A 1 102 ? -14.594 -3.004 11.088 1.00 85.31 102 ASN A O 1
ATOM 845 N N . VAL A 1 103 ? -13.164 -4.426 12.086 1.00 88.12 103 VAL A N 1
ATOM 846 C CA . VAL A 1 103 ? -14.036 -4.774 13.215 1.00 88.12 103 VAL A CA 1
ATOM 847 C C . VAL A 1 103 ? -13.495 -4.160 14.503 1.00 88.12 103 VAL A C 1
ATOM 849 O O . VAL A 1 103 ? -12.352 -4.397 14.889 1.00 88.12 103 VAL A O 1
ATOM 852 N N . CYS A 1 104 ? -14.338 -3.405 15.211 1.00 89.25 104 CYS A N 1
ATOM 853 C CA . CYS A 1 104 ? -14.021 -2.844 16.521 1.00 89.25 104 CYS A CA 1
ATOM 854 C C . CYS A 1 104 ? -15.038 -3.317 17.560 1.00 89.25 104 CYS A C 1
ATOM 856 O O . CYS A 1 104 ? -16.238 -3.080 17.423 1.00 89.25 104 CYS A O 1
ATOM 858 N N . VAL A 1 105 ? -14.544 -3.957 18.619 1.00 91.31 105 VAL A N 1
ATOM 859 C CA . VAL A 1 105 ? -15.346 -4.362 19.777 1.00 91.31 105 VAL A CA 1
ATOM 860 C C . VAL A 1 105 ? -15.123 -3.351 20.894 1.00 91.31 105 VAL A C 1
ATOM 862 O O . VAL A 1 105 ? -13.987 -3.108 21.298 1.00 91.31 105 VAL A O 1
ATOM 865 N N . TYR A 1 106 ? -16.202 -2.761 21.403 1.00 91.50 106 TYR A N 1
ATOM 866 C CA . TYR A 1 106 ? -16.136 -1.737 22.441 1.00 91.50 106 TYR A CA 1
ATOM 867 C C . TYR A 1 106 ? -17.278 -1.872 23.454 1.00 91.50 106 TYR A C 1
ATOM 869 O O . TYR A 1 106 ? -18.333 -2.441 23.183 1.00 91.50 106 TYR A O 1
ATOM 877 N N . SER A 1 107 ? -17.050 -1.344 24.657 1.00 93.81 107 SER A N 1
ATOM 878 C CA . SER A 1 107 ? -18.037 -1.328 25.742 1.00 93.81 107 SER A CA 1
ATOM 879 C C . SER A 1 107 ? -19.239 -0.448 25.380 1.00 93.81 107 SER A C 1
ATOM 881 O O . SER A 1 107 ? -19.058 0.661 24.884 1.00 93.81 107 SER A O 1
ATOM 883 N N . ASN A 1 108 ? -20.457 -0.861 25.749 1.00 92.62 108 ASN A N 1
ATOM 884 C CA . ASN A 1 108 ? -21.685 -0.069 25.555 1.00 92.62 108 ASN A CA 1
ATOM 885 C C . ASN A 1 108 ? -21.655 1.315 26.244 1.00 92.62 108 ASN A C 1
ATOM 887 O O . ASN A 1 108 ? -22.451 2.189 25.896 1.00 92.62 108 ASN A O 1
ATOM 891 N N . ARG A 1 109 ? -20.733 1.512 27.197 1.00 95.06 109 ARG A N 1
ATOM 892 C CA . ARG A 1 109 ? -20.416 2.786 27.864 1.00 95.06 109 ARG A CA 1
ATOM 893 C C . ARG A 1 109 ? -19.673 3.791 26.980 1.00 95.06 109 ARG A C 1
ATOM 895 O O . ARG A 1 109 ? -19.484 4.918 27.412 1.00 95.06 109 ARG A O 1
ATOM 902 N N . ILE A 1 110 ? -19.207 3.394 25.799 1.00 93.62 110 ILE A N 1
ATOM 903 C CA . ILE A 1 110 ? -18.481 4.264 24.871 1.00 93.62 110 ILE A CA 1
ATOM 904 C C . ILE A 1 110 ? -19.445 4.726 23.774 1.00 93.62 110 ILE A C 1
ATOM 906 O O . ILE A 1 110 ? -20.249 3.945 23.262 1.00 93.62 110 ILE A O 1
ATOM 910 N N . GLU A 1 111 ? -19.365 6.002 23.418 1.00 93.19 111 GLU A N 1
ATOM 911 C CA . GLU A 1 111 ? -20.082 6.609 22.298 1.00 93.19 111 GLU A CA 1
ATOM 912 C C . GLU A 1 111 ? -19.125 7.344 21.351 1.00 93.19 111 GLU A C 1
ATOM 914 O O . GLU A 1 111 ? -17.973 7.615 21.694 1.00 93.19 111 GLU A O 1
ATOM 919 N N . GLY A 1 112 ? -19.604 7.654 20.142 1.00 90.38 112 GLY A N 1
ATOM 920 C CA . GLY A 1 112 ? -18.824 8.378 19.131 1.00 90.38 112 GLY A CA 1
ATOM 921 C C . GLY A 1 112 ? -17.916 7.508 18.255 1.00 90.38 112 GLY A C 1
ATOM 922 O O . GLY A 1 112 ? -17.161 8.053 17.455 1.00 90.38 112 GLY A O 1
ATOM 923 N N . ILE A 1 113 ? -17.996 6.175 18.357 1.00 90.00 113 ILE A N 1
ATOM 924 C CA . ILE A 1 113 ? -17.236 5.251 17.499 1.00 90.00 113 ILE A CA 1
ATOM 925 C C . ILE A 1 113 ? -17.720 5.374 16.049 1.00 90.00 113 ILE A C 1
ATOM 927 O O . ILE A 1 113 ? -18.894 5.147 15.756 1.00 90.00 113 ILE A O 1
ATOM 931 N N . LYS A 1 114 ? -16.801 5.706 15.139 1.00 89.06 114 LYS A N 1
ATOM 932 C CA . LYS A 1 114 ? -17.021 5.726 13.688 1.00 89.06 114 LYS A CA 1
ATOM 933 C C . LYS A 1 114 ? -15.838 5.065 12.997 1.00 89.06 114 LYS A C 1
ATOM 935 O O . LYS A 1 114 ? -14.759 5.638 12.967 1.00 89.06 114 LYS A O 1
ATOM 940 N N . LEU A 1 115 ? -16.029 3.864 12.462 1.00 87.69 115 LEU A N 1
ATOM 941 C CA . LEU A 1 115 ? -14.966 3.181 11.727 1.00 87.69 115 LEU A CA 1
ATOM 942 C C . LEU A 1 115 ? -14.824 3.781 10.331 1.00 87.69 115 LEU A C 1
ATOM 944 O O . LEU A 1 115 ? -15.820 4.029 9.651 1.00 87.69 115 LEU A O 1
ATOM 948 N N . TYR A 1 116 ? -13.581 4.000 9.913 1.00 82.50 116 TYR A N 1
ATOM 949 C CA . TYR A 1 116 ? -13.260 4.493 8.580 1.00 82.50 116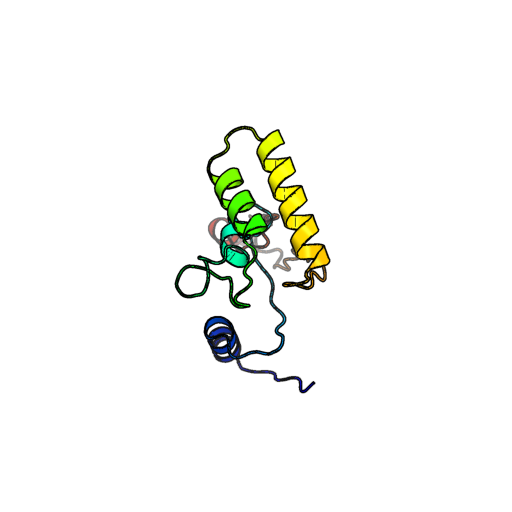 TYR A CA 1
ATOM 950 C C . TYR A 1 116 ? -12.834 3.333 7.667 1.00 82.50 116 TYR A C 1
ATOM 952 O O . TYR A 1 116 ? -12.178 2.397 8.144 1.00 82.50 116 TYR A O 1
ATOM 960 N N . PRO A 1 117 ? -13.138 3.399 6.353 1.00 78.88 117 PRO A N 1
ATOM 961 C CA . PRO A 1 117 ? -12.691 2.401 5.372 1.00 78.88 117 PRO A CA 1
ATOM 962 C C . PRO A 1 117 ? -11.168 2.208 5.329 1.00 78.88 117 PRO A C 1
ATOM 964 O O . PRO A 1 117 ? -10.687 1.145 4.955 1.00 78.88 117 PRO A O 1
ATOM 967 N N . ALA A 1 118 ? -10.413 3.221 5.762 1.00 78.31 118 ALA A N 1
ATOM 968 C CA . ALA A 1 118 ? -8.955 3.214 5.846 1.00 78.31 118 ALA A CA 1
ATOM 969 C C . ALA A 1 118 ? -8.381 2.148 6.798 1.00 78.31 118 ALA A C 1
ATOM 971 O O . ALA A 1 118 ? -7.201 1.812 6.700 1.00 78.31 118 ALA A O 1
ATOM 972 N N . GLY A 1 119 ? -9.186 1.649 7.747 1.00 79.62 119 GLY A N 1
ATOM 973 C CA . GLY A 1 119 ? -8.719 0.724 8.784 1.00 79.62 119 GLY A CA 1
ATOM 974 C C . GLY A 1 119 ? -7.884 1.385 9.885 1.00 79.62 119 GLY A C 1
ATOM 975 O O . GLY A 1 119 ? -7.262 0.681 10.680 1.00 79.62 119 GLY A O 1
ATOM 976 N N . ASP A 1 120 ? -7.829 2.719 9.912 1.00 82.31 120 ASP A N 1
ATOM 977 C CA . ASP A 1 120 ? -7.073 3.478 10.903 1.00 82.31 120 ASP A CA 1
ATOM 978 C C . ASP A 1 120 ? -7.848 3.690 12.215 1.00 82.31 120 ASP A C 1
ATOM 980 O O . ASP A 1 120 ? -9.017 3.323 12.377 1.00 82.31 120 ASP A O 1
ATOM 984 N N . PHE A 1 121 ? -7.151 4.296 13.173 1.00 85.38 121 PHE A N 1
ATOM 985 C CA . PHE A 1 121 ? -7.650 4.572 14.511 1.00 85.38 121 PHE A CA 1
ATOM 986 C C . PHE A 1 121 ? -8.050 6.044 14.717 1.00 85.38 121 PHE A C 1
ATOM 988 O O . PHE A 1 121 ? -8.136 6.506 15.858 1.00 85.38 121 PHE A O 1
ATOM 995 N N . ALA A 1 122 ? -8.309 6.802 13.643 1.00 84.62 122 ALA A N 1
ATOM 996 C CA . ALA A 1 122 ? -8.617 8.235 13.728 1.00 84.62 122 ALA A CA 1
ATOM 997 C C . ALA A 1 122 ? -9.845 8.537 14.607 1.00 84.62 122 ALA A C 1
ATOM 999 O O . ALA A 1 122 ? -9.947 9.608 15.215 1.00 84.62 122 ALA A O 1
ATOM 1000 N N . PHE A 1 123 ? -10.752 7.565 14.739 1.00 84.88 123 PHE A N 1
ATOM 1001 C CA . PHE A 1 123 ? -11.952 7.669 15.560 1.00 84.88 123 PHE A CA 1
ATOM 1002 C C . PHE A 1 123 ? -11.675 7.916 17.047 1.00 84.88 123 PHE A C 1
ATOM 1004 O O . PHE A 1 123 ? -12.535 8.497 17.702 1.00 84.88 123 PHE A O 1
ATOM 1011 N N . PHE A 1 124 ? -10.493 7.565 17.583 1.00 86.81 124 PHE A N 1
ATOM 1012 C CA . PHE A 1 124 ? -10.156 7.816 18.996 1.00 86.81 124 PHE A CA 1
ATOM 1013 C C . PHE A 1 124 ? -10.271 9.286 19.398 1.00 86.81 124 PHE A C 1
ATOM 1015 O O . P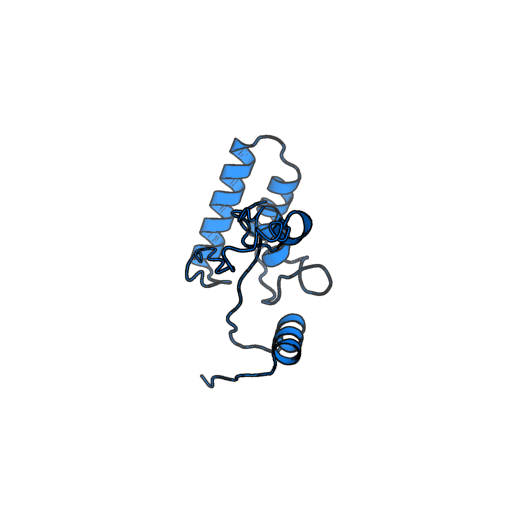HE A 1 124 ? -10.599 9.579 20.544 1.00 86.81 124 PHE A O 1
ATOM 1022 N N . SER A 1 125 ? -10.045 10.211 18.466 1.00 87.44 125 SER A N 1
ATOM 1023 C CA . SER A 1 125 ? -10.160 11.649 18.728 1.00 87.44 125 SER A CA 1
ATOM 1024 C C . SER A 1 125 ? -11.585 12.099 19.088 1.00 87.44 125 SER A C 1
ATOM 1026 O O . SER A 1 125 ? -11.758 13.144 19.711 1.00 87.44 125 SER A O 1
ATOM 1028 N N . GLY A 1 126 ? -12.607 11.320 18.712 1.00 85.81 126 GLY A N 1
ATOM 1029 C CA . GLY A 1 126 ? -14.018 11.677 18.865 1.00 85.81 126 GLY A CA 1
ATOM 1030 C C . GLY A 1 126 ? -14.800 10.852 19.888 1.00 85.81 126 GLY A C 1
ATOM 1031 O O . GLY A 1 126 ? -15.983 11.138 20.100 1.00 85.81 126 GLY A O 1
ATOM 1032 N N . ILE A 1 127 ? -14.189 9.835 20.509 1.00 92.81 127 ILE A N 1
ATOM 1033 C CA . ILE A 1 127 ? -14.905 8.943 21.431 1.00 92.81 127 ILE A CA 1
ATOM 1034 C C . ILE A 1 127 ? -15.046 9.549 22.821 1.00 92.81 127 ILE A C 1
ATOM 1036 O O . ILE A 1 127 ? -14.172 10.271 23.301 1.00 92.81 127 ILE A O 1
ATOM 1040 N N . ARG A 1 128 ? -16.139 9.206 23.502 1.00 93.56 128 ARG A N 1
ATOM 1041 C CA . ARG A 1 128 ? -16.402 9.620 24.884 1.00 93.56 128 ARG A CA 1
ATOM 1042 C C . ARG A 1 128 ? -17.030 8.493 25.689 1.00 93.56 128 ARG A C 1
ATOM 1044 O O . ARG A 1 128 ? -17.623 7.567 25.135 1.00 93.56 128 ARG A O 1
ATOM 1051 N N . LEU A 1 129 ? -16.894 8.585 27.009 1.00 94.69 129 LEU A N 1
ATOM 1052 C CA . LEU A 1 129 ? -17.694 7.787 27.929 1.00 94.69 129 LEU A CA 1
ATOM 1053 C C . LEU A 1 129 ? -19.077 8.420 28.058 1.00 94.69 129 LEU A C 1
ATOM 1055 O O . LEU A 1 129 ? -19.192 9.630 28.252 1.00 94.69 129 LEU A O 1
ATOM 1059 N N . LYS A 1 130 ? -20.113 7.588 27.988 1.00 92.06 130 LYS A N 1
ATOM 1060 C CA . LYS A 1 130 ? -21.478 7.989 28.315 1.00 92.06 130 LYS A CA 1
ATOM 1061 C C . LYS A 1 130 ? -21.537 8.440 29.780 1.00 92.06 130 LYS A C 1
ATOM 1063 O O . LYS A 1 130 ? -20.858 7.831 30.615 1.00 92.06 130 LYS A O 1
ATOM 1068 N N . PRO A 1 131 ? -22.348 9.459 30.110 1.00 86.50 131 PRO A N 1
ATOM 1069 C CA . PRO A 1 131 ? -22.616 9.818 31.497 1.00 86.50 131 PRO A CA 1
ATOM 1070 C C . PRO A 1 131 ? -23.118 8.602 32.283 1.00 86.50 131 PRO A C 1
ATOM 1072 O O . PRO A 1 131 ? -23.833 7.760 31.734 1.00 86.50 131 PRO A O 1
ATOM 1075 N N . ALA A 1 132 ? -22.744 8.508 33.559 1.00 81.44 132 ALA A N 1
ATOM 1076 C CA . ALA A 1 132 ? -23.338 7.518 34.448 1.00 81.44 132 ALA A CA 1
ATOM 1077 C C . ALA A 1 132 ? -24.836 7.826 34.600 1.00 81.44 132 ALA A C 1
ATOM 1079 O O . ALA A 1 132 ? -25.200 8.970 34.877 1.00 81.44 132 ALA A O 1
ATOM 1080 N N . SER A 1 133 ? -25.672 6.817 34.357 1.00 70.19 133 SER A N 1
ATOM 1081 C CA . SER A 1 133 ? -27.110 6.828 34.650 1.00 70.19 133 SER A CA 1
ATOM 1082 C C . SER A 1 133 ? -27.371 6.778 36.146 1.00 70.19 133 SER A C 1
ATOM 1084 O O . SER A 1 133 ? -26.676 5.956 36.791 1.00 70.19 133 SER A O 1
#

Sequence (133 aa):
MEIRSNEFATFFADIIAGNFQVFSLRWIGANNDPDIFNLIFNSKSVPPNGSNRGHYSNPRVDELIEFSRREVDVEKRKQAYSEIQRIVAEELPYIDLFYMDNVCVYSNRIEGIKLYPAGDFAFFSGIRLKPAS

Foldseek 3Di:
DDDDDDDPVVVVVCLLVLVDPDDDDDAFQCVVDVCVLVQQAALCNRPPNHRVSLSHDDVLSNVLSVCLVPDPDPVSNVVSVVVNVVVCVVVVSDDDDDDDDLDDDDDPQKDQDDDDPRSDDPSVVGMDGDDDD